Protein AF-A0A1Y6B4T1-F1 (afdb_monomer_lite)

Sequence (91 aa):
MIGVTYQQAHKYERGINRVSAGRLYELAQALGVEVGYFFEGFDARQPCEQMPERQRMSLDVARNFSRIRDERSREALAQLCRVMADGAREI

pLDDT: mean 78.4, std 11.98, range [46.31, 93.69]

Foldseek 3Di:
DLPDDPVRVVCVVVVVDDDDLVSLCSVCVVVVHDSCVVCVPPDPPPDPPPVPVVNVVVVVVVVVLVVDPDPVVSVVVVVVVVVVVVVVVVD

Organism: NCBI:txid560819

Structure (mmCIF, N/CA/C/O backbone):
data_AF-A0A1Y6B4T1-F1
#
_entry.id   AF-A0A1Y6B4T1-F1
#
loop_
_atom_site.group_PDB
_atom_site.id
_atom_site.type_symbol
_atom_site.label_atom_id
_atom_site.label_alt_id
_atom_site.label_comp_id
_atom_site.label_asym_id
_atom_site.label_entity_id
_atom_site.label_seq_id
_atom_site.pdbx_PDB_ins_code
_atom_site.Cartn_x
_atom_site.Cartn_y
_atom_site.Cartn_z
_atom_site.occupancy
_atom_site.B_iso_or_equiv
_atom_site.auth_seq_id
_atom_site.auth_comp_id
_atom_site.auth_asym_id
_atom_site.auth_atom_id
_atom_site.pdbx_PDB_model_num
ATOM 1 N N . MET A 1 1 ? -13.903 14.794 16.933 1.00 52.84 1 MET A N 1
ATOM 2 C CA . MET A 1 1 ? -12.654 14.771 16.136 1.00 52.84 1 MET A CA 1
ATOM 3 C C . MET A 1 1 ? -11.977 13.442 16.418 1.00 52.84 1 MET A C 1
ATOM 5 O O . MET A 1 1 ? -11.611 13.216 17.558 1.00 52.84 1 MET A O 1
ATOM 9 N N . ILE A 1 2 ? -11.855 12.548 15.435 1.00 60.47 2 ILE A N 1
ATOM 10 C CA . ILE A 1 2 ? -11.423 11.140 15.618 1.00 60.47 2 ILE A CA 1
ATOM 11 C C . ILE A 1 2 ? -9.917 11.036 15.988 1.00 60.47 2 ILE A C 1
ATOM 13 O O . ILE A 1 2 ? -9.299 9.983 15.952 1.00 60.47 2 ILE A O 1
ATOM 17 N N . GLY A 1 3 ? -9.270 12.151 16.349 1.00 66.88 3 GLY A N 1
ATOM 18 C CA . GLY A 1 3 ? -7.858 12.177 16.732 1.00 66.88 3 GLY A CA 1
ATOM 19 C C . GLY A 1 3 ? -6.906 11.720 15.621 1.00 66.88 3 GLY A C 1
ATOM 20 O O . GLY A 1 3 ? -5.793 11.301 15.928 1.00 66.88 3 GLY A O 1
ATOM 21 N N . VAL A 1 4 ? -7.338 11.774 14.355 1.00 72.12 4 VAL A N 1
ATOM 22 C CA . VAL A 1 4 ? -6.536 11.429 13.176 1.00 72.12 4 VAL A CA 1
ATOM 23 C C . VAL A 1 4 ? -6.504 12.620 12.224 1.00 72.12 4 VAL A C 1
ATOM 25 O O . VAL A 1 4 ? -7.530 13.252 11.973 1.00 72.12 4 VAL A O 1
ATOM 28 N N . THR A 1 5 ? -5.324 12.948 11.700 1.00 79.25 5 THR A N 1
ATOM 29 C CA . THR A 1 5 ? -5.178 14.017 10.701 1.00 79.25 5 THR A CA 1
ATOM 30 C C . THR A 1 5 ? -5.824 13.620 9.373 1.00 79.25 5 THR A C 1
ATOM 32 O O . THR A 1 5 ? -5.893 12.438 9.036 1.00 79.25 5 THR A O 1
ATOM 35 N N . TYR A 1 6 ? -6.238 14.606 8.571 1.00 75.25 6 TYR A N 1
ATOM 36 C CA . TYR A 1 6 ? -6.814 14.371 7.238 1.00 75.25 6 TYR A CA 1
ATOM 37 C C . TYR A 1 6 ? -5.901 13.508 6.350 1.00 75.25 6 TYR A C 1
ATOM 39 O O . TYR A 1 6 ? -6.342 12.587 5.669 1.00 75.25 6 TYR A O 1
ATOM 47 N N . GLN A 1 7 ? -4.589 13.738 6.431 1.00 76.00 7 GLN A N 1
ATOM 48 C CA . GLN A 1 7 ? -3.603 12.937 5.709 1.00 76.00 7 GLN A CA 1
ATOM 49 C C . GLN A 1 7 ? -3.538 11.485 6.198 1.00 76.00 7 GLN A C 1
ATOM 51 O O . GLN A 1 7 ? -3.279 10.585 5.403 1.00 76.00 7 GLN A O 1
ATOM 56 N N . GLN A 1 8 ? -3.747 11.235 7.491 1.00 72.81 8 GLN A N 1
ATOM 57 C CA . GLN A 1 8 ? -3.784 9.878 8.034 1.00 72.81 8 GLN A CA 1
ATOM 58 C C . GLN A 1 8 ? -5.079 9.157 7.659 1.00 72.81 8 GLN A C 1
ATOM 60 O O . GLN A 1 8 ? -5.007 7.990 7.293 1.00 72.81 8 GLN A O 1
ATOM 65 N N . ALA A 1 9 ? -6.218 9.853 7.662 1.00 77.75 9 ALA A N 1
ATOM 66 C CA . ALA A 1 9 ? -7.471 9.312 7.140 1.00 77.75 9 ALA A CA 1
ATOM 67 C C . ALA A 1 9 ? -7.307 8.884 5.673 1.00 77.75 9 ALA A C 1
ATOM 69 O O . ALA A 1 9 ? -7.551 7.727 5.345 1.00 77.75 9 ALA A O 1
ATOM 70 N N . HIS A 1 10 ? -6.724 9.744 4.831 1.00 76.94 10 HIS A N 1
ATOM 71 C CA . HIS A 1 10 ? -6.443 9.412 3.431 1.00 76.94 10 HIS A CA 1
ATOM 72 C C . HIS A 1 10 ? -5.492 8.208 3.266 1.00 76.94 10 HIS A C 1
ATOM 74 O O . HIS A 1 10 ? -5.626 7.414 2.336 1.00 76.94 10 HIS A O 1
ATOM 80 N N . LYS A 1 11 ? -4.516 8.036 4.170 1.00 76.38 11 LYS A N 1
ATOM 81 C CA . LYS A 1 11 ? -3.624 6.861 4.169 1.00 76.38 11 LYS A CA 1
ATOM 82 C C . LYS A 1 11 ? -4.339 5.576 4.594 1.00 76.38 11 LYS A C 1
ATOM 84 O O . LYS A 1 11 ? -3.973 4.518 4.085 1.00 76.38 11 LYS A O 1
ATOM 89 N N . TYR A 1 12 ? -5.317 5.654 5.496 1.00 76.94 12 TYR A N 1
ATOM 90 C CA . TYR A 1 12 ? -6.144 4.510 5.889 1.00 76.94 12 TYR A CA 1
ATOM 91 C C . TYR A 1 12 ? -7.124 4.122 4.786 1.00 76.94 12 TYR A C 1
ATOM 93 O O . TYR A 1 12 ? -7.183 2.952 4.425 1.00 76.94 12 TYR A O 1
ATOM 101 N N . GLU A 1 13 ? -7.796 5.101 4.177 1.00 77.94 13 GLU A N 1
ATOM 102 C CA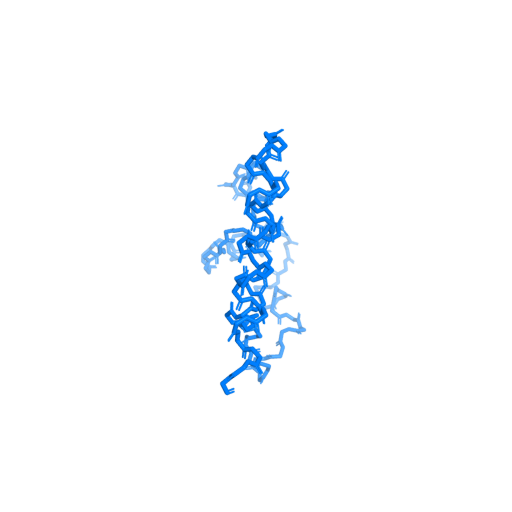 . GLU A 1 13 ? -8.705 4.882 3.044 1.00 77.94 13 GLU A CA 1
ATOM 103 C C . GLU A 1 13 ? -8.007 4.199 1.867 1.00 77.94 13 GLU A C 1
ATOM 105 O O . GLU A 1 13 ? -8.575 3.343 1.199 1.00 77.94 13 GLU A O 1
ATOM 110 N N . ARG A 1 14 ? -6.740 4.548 1.626 1.00 73.69 14 ARG A N 1
ATOM 111 C CA . ARG A 1 14 ? -5.938 3.957 0.549 1.00 73.69 14 ARG A CA 1
ATOM 112 C C . ARG A 1 14 ? -5.217 2.667 0.941 1.00 73.69 14 ARG A C 1
ATOM 114 O O . ARG A 1 14 ? -4.430 2.168 0.140 1.00 73.69 14 ARG A O 1
ATOM 121 N N . GLY A 1 15 ? -5.412 2.169 2.165 1.00 69.69 15 GLY A N 1
ATOM 122 C CA . GLY A 1 15 ? -4.747 0.964 2.673 1.00 69.69 15 GLY A CA 1
ATOM 123 C C . GLY A 1 15 ? -3.219 1.074 2.761 1.00 69.69 15 GLY A C 1
ATOM 124 O O . GLY A 1 15 ? -2.530 0.062 2.847 1.00 69.69 15 GLY A O 1
ATOM 125 N N . ILE A 1 16 ? -2.671 2.295 2.726 1.00 70.25 16 ILE A N 1
ATOM 126 C CA . ILE A 1 16 ? -1.222 2.550 2.774 1.00 70.25 16 ILE A CA 1
ATOM 127 C C . ILE A 1 16 ? -0.692 2.274 4.186 1.00 70.25 16 ILE A C 1
ATOM 129 O O . ILE A 1 16 ? 0.407 1.748 4.347 1.00 70.25 16 ILE A O 1
ATOM 133 N N . ASN A 1 17 ? -1.488 2.605 5.207 1.00 74.44 17 ASN A N 1
ATOM 134 C CA . ASN A 1 17 ? -1.164 2.352 6.606 1.00 74.44 17 ASN A CA 1
ATOM 135 C C . ASN A 1 17 ? -2.147 1.351 7.216 1.00 74.44 17 ASN A C 1
ATOM 137 O O . ASN A 1 17 ? -3.357 1.473 7.035 1.00 74.44 17 ASN A O 1
ATOM 141 N N . ARG A 1 18 ? -1.625 0.418 8.019 1.00 76.62 18 ARG A N 1
ATOM 142 C CA . ARG A 1 18 ? -2.448 -0.464 8.856 1.00 76.62 18 ARG A CA 1
ATOM 143 C C . ARG A 1 18 ? -3.099 0.355 9.972 1.00 76.62 18 ARG A C 1
ATOM 145 O O . ARG A 1 18 ? -2.446 1.212 10.568 1.00 76.62 18 ARG A O 1
ATOM 152 N N . VAL A 1 19 ? -4.360 0.065 10.271 1.00 80.31 19 VAL A N 1
ATOM 153 C CA . VAL A 1 19 ? -5.085 0.654 11.404 1.00 80.31 19 VAL A CA 1
ATOM 154 C C . VAL A 1 19 ? -4.898 -0.256 12.618 1.00 80.31 19 VAL A C 1
ATOM 156 O O . VAL A 1 19 ? -5.067 -1.469 12.513 1.00 80.31 19 VAL A O 1
ATOM 159 N N . SER A 1 20 ? -4.511 0.300 13.768 1.00 84.12 20 SER A N 1
ATOM 160 C CA . SER A 1 20 ? -4.419 -0.480 15.008 1.00 84.12 20 SER A CA 1
ATOM 161 C C . SER A 1 20 ? -5.813 -0.808 15.552 1.00 84.12 20 SER A C 1
ATOM 163 O O . SER A 1 20 ? -6.750 -0.033 15.367 1.00 84.12 20 SER A O 1
ATOM 165 N N . ALA A 1 21 ? -5.950 -1.919 16.283 1.00 83.19 21 ALA A N 1
ATOM 166 C CA . ALA A 1 21 ? -7.231 -2.326 16.872 1.00 83.19 21 ALA A CA 1
ATOM 167 C C . ALA A 1 21 ? -7.854 -1.228 17.760 1.00 83.19 21 ALA A C 1
ATOM 169 O O . ALA A 1 21 ? -9.051 -0.972 17.678 1.00 83.19 21 ALA A O 1
ATOM 170 N N . GLY A 1 22 ? -7.032 -0.509 18.536 1.00 86.56 22 GLY A N 1
ATOM 171 C CA . GLY A 1 22 ? -7.498 0.623 19.346 1.00 86.56 22 GLY A CA 1
ATOM 172 C C . GLY A 1 22 ? -8.075 1.771 18.510 1.00 86.56 22 GLY A C 1
ATOM 173 O O . GLY A 1 22 ? -9.086 2.356 18.883 1.00 86.56 22 GLY A O 1
ATOM 174 N N . ARG A 1 23 ? -7.496 2.055 17.335 1.00 85.38 23 ARG A N 1
ATOM 175 C CA . ARG A 1 23 ? -8.016 3.088 16.425 1.00 85.38 23 ARG A CA 1
ATOM 176 C C . ARG A 1 23 ? -9.292 2.660 15.723 1.00 85.38 23 ARG A C 1
ATOM 178 O O . ARG A 1 23 ? -10.172 3.488 15.521 1.00 85.38 23 ARG A O 1
ATOM 185 N N . LEU A 1 24 ? -9.403 1.379 15.386 1.00 87.19 24 LEU A N 1
ATOM 186 C CA . LEU A 1 24 ? -10.632 0.818 14.839 1.00 87.19 24 LEU A CA 1
ATOM 187 C C . LEU A 1 24 ? -11.792 0.944 15.842 1.00 87.19 24 LEU A C 1
ATOM 189 O O . LEU A 1 24 ? -12.902 1.290 15.456 1.00 87.19 24 LEU A O 1
ATOM 193 N N . TYR A 1 25 ? -11.518 0.740 17.135 1.00 87.25 25 TYR A N 1
ATOM 194 C CA . TYR A 1 25 ? -12.499 0.926 18.205 1.00 87.25 25 TYR A CA 1
ATOM 195 C C . TYR A 1 25 ? -12.936 2.393 18.360 1.00 87.25 25 TYR A C 1
ATOM 197 O O . TYR A 1 25 ? -14.129 2.676 18.433 1.00 87.25 25 TYR A O 1
ATOM 205 N N . GLU A 1 26 ? -11.992 3.341 18.346 1.00 89.19 26 GLU A N 1
ATOM 206 C CA . GLU A 1 26 ? -12.313 4.779 18.350 1.00 89.19 26 GLU A CA 1
ATOM 207 C C . GLU A 1 26 ? -13.166 5.185 17.135 1.00 89.19 26 GLU A C 1
ATOM 209 O O . GLU A 1 26 ? -14.097 5.980 17.264 1.00 89.19 26 GLU A O 1
ATOM 214 N N . LEU A 1 27 ? -12.869 4.624 15.958 1.00 87.31 27 LEU A N 1
ATOM 215 C CA . LEU A 1 27 ? -13.641 4.831 14.732 1.00 87.31 27 LEU A CA 1
ATOM 216 C C . LEU A 1 27 ? -15.059 4.262 14.846 1.00 87.31 27 LEU A C 1
ATOM 218 O O . LEU A 1 27 ? -16.004 4.941 14.456 1.00 87.31 27 LEU A O 1
ATOM 222 N N . ALA A 1 28 ? -15.209 3.059 15.405 1.00 89.88 28 ALA A N 1
ATOM 223 C CA . ALA A 1 28 ? -16.506 2.421 15.639 1.00 89.88 28 ALA A CA 1
ATOM 224 C C . ALA A 1 28 ? -17.406 3.310 16.509 1.00 89.88 28 ALA A C 1
ATOM 226 O O . ALA A 1 28 ? -18.529 3.633 16.128 1.00 89.88 28 ALA A O 1
ATOM 227 N N . GLN A 1 29 ? -16.854 3.800 17.624 1.00 90.62 29 GLN A N 1
ATOM 228 C CA . GLN A 1 29 ? -17.536 4.718 18.538 1.00 90.62 29 GLN A CA 1
ATOM 229 C C . GLN A 1 29 ? -17.921 6.036 17.855 1.00 90.62 29 GLN A C 1
ATOM 231 O O . GLN A 1 29 ? -19.033 6.527 18.030 1.00 90.62 29 GLN A O 1
ATOM 236 N N . ALA A 1 30 ? -17.026 6.605 17.043 1.00 87.81 30 ALA A N 1
ATOM 237 C CA . ALA A 1 30 ? -17.299 7.842 16.316 1.00 87.81 30 ALA A CA 1
ATOM 238 C C . ALA A 1 30 ? -18.376 7.688 15.227 1.00 87.81 30 ALA A C 1
ATOM 240 O O . ALA A 1 30 ? -19.077 8.654 14.931 1.00 87.81 30 ALA A O 1
ATOM 241 N N . LEU A 1 31 ? -18.487 6.500 14.629 1.00 87.00 31 LEU A N 1
ATOM 242 C CA . LEU A 1 31 ? -19.460 6.178 13.583 1.00 87.00 31 LEU A CA 1
ATOM 243 C C . LEU A 1 31 ? -20.764 5.578 14.133 1.00 87.00 31 LEU A C 1
ATOM 245 O O . LEU A 1 31 ? -21.713 5.414 13.372 1.00 87.00 31 LEU A O 1
ATOM 249 N N . GLY A 1 32 ? -20.831 5.276 15.434 1.00 90.38 32 GLY A N 1
ATOM 250 C CA . GLY A 1 32 ? -22.008 4.682 16.073 1.00 90.38 32 GLY A CA 1
ATOM 251 C C . GLY A 1 32 ? -22.274 3.233 15.654 1.00 90.38 32 GLY A C 1
ATOM 252 O O . GLY A 1 32 ? -23.425 2.806 15.654 1.00 90.38 32 GLY A O 1
ATOM 253 N N . VAL A 1 33 ? -21.229 2.490 15.277 1.00 92.12 33 VAL A N 1
ATOM 254 C CA . VAL A 1 33 ? -21.313 1.086 14.841 1.00 92.12 33 VAL A CA 1
ATOM 255 C C . VAL A 1 33 ? -20.526 0.177 15.781 1.00 92.12 33 VAL A C 1
ATOM 257 O O . VAL A 1 33 ? -19.617 0.626 16.482 1.00 92.12 33 VAL A O 1
ATOM 260 N N . GLU A 1 34 ? -20.839 -1.118 15.793 1.00 90.94 34 GLU A N 1
ATOM 261 C CA . GLU A 1 34 ? -20.001 -2.095 16.489 1.00 90.94 34 GLU A CA 1
ATOM 262 C C . GLU A 1 34 ? -18.661 -2.279 15.769 1.00 90.94 34 GLU A C 1
ATOM 264 O O . GLU A 1 34 ? -18.575 -2.201 14.546 1.00 90.94 34 GLU A O 1
ATOM 269 N N . VAL A 1 35 ? -17.596 -2.587 16.517 1.00 87.69 35 VAL A N 1
ATOM 270 C CA . VAL A 1 35 ? -16.260 -2.819 15.936 1.00 87.69 35 VAL A CA 1
ATOM 271 C C . VAL A 1 35 ? -16.257 -3.961 14.907 1.00 87.69 35 VAL A C 1
ATOM 273 O O . VAL A 1 35 ? -15.450 -3.947 13.980 1.00 87.69 35 VAL A O 1
ATOM 276 N N . GLY A 1 36 ? -17.189 -4.914 15.043 1.00 87.38 36 GLY A N 1
ATOM 277 C CA . GLY A 1 36 ? -17.409 -6.015 14.104 1.00 87.38 36 GLY A CA 1
ATOM 278 C C . GLY A 1 36 ? -17.822 -5.561 12.702 1.00 87.38 36 GLY A C 1
ATOM 279 O O . GLY A 1 36 ? -17.463 -6.232 11.739 1.00 87.38 36 GLY A O 1
ATOM 280 N N . TYR A 1 37 ? -18.458 -4.390 12.571 1.00 87.88 37 TYR A N 1
ATOM 281 C CA . TYR A 1 37 ? -18.905 -3.824 11.294 1.00 87.88 37 TYR A CA 1
ATOM 282 C C . TYR A 1 37 ? -17.764 -3.689 10.272 1.00 87.88 37 TYR A C 1
ATOM 284 O O . TYR A 1 37 ? -17.935 -3.975 9.093 1.00 87.88 37 TYR A O 1
ATOM 292 N N . PHE A 1 38 ? -16.557 -3.320 10.716 1.00 84.75 38 PHE A N 1
ATOM 293 C CA . PHE A 1 38 ? -15.389 -3.188 9.830 1.00 84.75 38 PHE A CA 1
ATOM 294 C C . PHE A 1 38 ? -14.864 -4.518 9.281 1.00 84.75 38 PHE A C 1
ATOM 296 O O . PHE A 1 38 ? -14.042 -4.517 8.364 1.00 84.75 38 PHE A O 1
ATOM 303 N N . PHE A 1 39 ? -15.292 -5.634 9.866 1.00 82.88 39 PHE A N 1
ATOM 304 C CA . PHE A 1 39 ? -14.886 -6.980 9.482 1.00 82.88 39 PHE A CA 1
ATOM 305 C C . PHE A 1 39 ? -16.009 -7.740 8.765 1.00 82.88 39 PHE A C 1
ATOM 307 O O . PHE A 1 39 ? -15.793 -8.869 8.328 1.00 82.88 39 PHE A O 1
ATOM 314 N N . GLU A 1 40 ? -17.196 -7.147 8.613 1.00 81.38 40 GLU A N 1
ATOM 315 C CA . GLU A 1 40 ? -18.276 -7.755 7.839 1.00 81.38 40 GLU A CA 1
ATOM 316 C C . GLU A 1 40 ? -17.852 -7.923 6.375 1.00 81.38 40 GLU A C 1
ATOM 318 O O . GLU A 1 40 ? -17.305 -7.018 5.748 1.00 81.38 40 GLU A O 1
ATOM 323 N N . GLY A 1 41 ? -18.061 -9.123 5.830 1.00 72.06 41 GLY A N 1
ATOM 324 C CA . GLY A 1 41 ? -17.619 -9.475 4.478 1.00 72.06 41 GLY A CA 1
ATOM 325 C C . GLY A 1 41 ? -16.147 -9.889 4.367 1.00 72.06 41 GLY A C 1
ATOM 326 O O 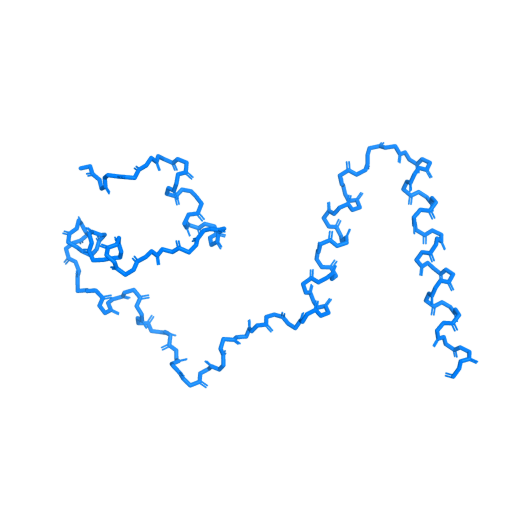. GLY A 1 41 ? -15.754 -10.386 3.312 1.00 72.06 41 GLY A O 1
ATOM 327 N N . PHE A 1 42 ? -15.346 -9.778 5.435 1.00 70.38 42 PHE A N 1
ATOM 328 C CA . PHE A 1 42 ? -14.058 -10.466 5.496 1.00 70.38 42 PHE A CA 1
ATOM 329 C C . PHE A 1 42 ? -14.293 -11.935 5.835 1.00 70.38 42 PHE A C 1
ATOM 331 O O . PHE A 1 42 ? -14.614 -12.295 6.968 1.00 70.38 42 PHE A O 1
ATOM 338 N N . ASP A 1 43 ? -14.112 -12.808 4.849 1.00 67.25 43 ASP A N 1
ATOM 339 C CA . ASP A 1 43 ? -14.066 -14.236 5.118 1.00 67.25 43 ASP A CA 1
ATOM 340 C C . ASP A 1 43 ? -12.728 -14.551 5.797 1.00 67.25 43 ASP A C 1
ATOM 342 O O . ASP A 1 43 ? -11.674 -14.519 5.166 1.00 67.25 43 ASP A O 1
ATOM 346 N N . ALA A 1 44 ? -12.748 -14.858 7.097 1.00 60.34 44 ALA A N 1
ATOM 347 C CA . ALA A 1 44 ? -11.546 -15.249 7.841 1.00 60.34 44 ALA A CA 1
ATOM 348 C C . ALA A 1 44 ? -10.886 -16.528 7.280 1.00 60.34 44 ALA A C 1
ATOM 350 O O . ALA A 1 44 ? -9.774 -16.878 7.678 1.00 60.34 44 ALA A O 1
ATOM 351 N N . ARG A 1 45 ? -11.581 -17.240 6.378 1.00 56.91 45 ARG A N 1
ATOM 352 C CA . ARG A 1 45 ? -11.083 -18.411 5.650 1.00 56.91 45 ARG A CA 1
ATOM 353 C C . ARG A 1 45 ? -10.519 -18.072 4.280 1.00 56.91 45 ARG A C 1
ATOM 355 O O . ARG A 1 45 ? -9.839 -18.925 3.712 1.00 56.91 45 ARG A O 1
ATOM 362 N N . GLN A 1 46 ? -10.764 -16.871 3.752 1.00 52.41 46 GLN A N 1
ATOM 363 C CA . GLN A 1 46 ? -9.936 -16.395 2.658 1.00 52.41 46 GLN A CA 1
ATOM 364 C C . GLN A 1 46 ? -8.543 -16.204 3.248 1.00 52.41 46 GLN A C 1
ATOM 366 O O . GLN A 1 46 ? -8.380 -15.441 4.209 1.00 52.41 46 GLN A O 1
ATOM 371 N N . PRO A 1 47 ? -7.520 -16.895 2.709 1.00 53.41 47 PRO A N 1
ATOM 372 C CA . PRO A 1 47 ? -6.166 -16.442 2.939 1.00 53.41 47 PRO A CA 1
ATOM 373 C C . PRO A 1 47 ? -6.192 -14.946 2.650 1.00 53.41 47 PRO A C 1
ATOM 375 O O . PRO A 1 47 ? -6.810 -14.537 1.665 1.00 53.41 47 PRO A O 1
ATOM 378 N N . CYS A 1 48 ? -5.555 -14.124 3.489 1.00 52.25 48 CYS A N 1
ATOM 379 C CA . CYS A 1 48 ? -5.136 -12.818 3.004 1.00 52.25 48 CYS A CA 1
ATOM 380 C C . CYS A 1 48 ? -4.491 -13.134 1.659 1.00 52.25 48 CYS A C 1
ATOM 382 O O . CYS A 1 48 ? -3.501 -13.873 1.655 1.00 52.25 48 CYS A O 1
ATOM 384 N N . GLU A 1 49 ? -5.111 -12.731 0.543 1.00 53.56 49 GLU A N 1
ATOM 385 C CA . GLU A 1 49 ? -4.478 -12.825 -0.757 1.00 53.56 49 GLU A CA 1
ATOM 386 C C . GLU A 1 49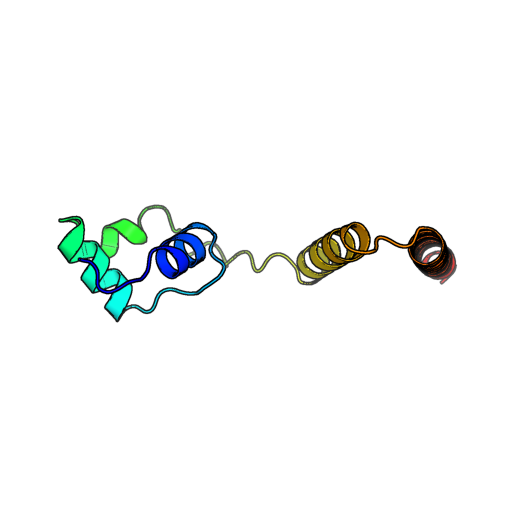 ? -3.309 -11.866 -0.616 1.00 53.56 49 GLU A C 1
ATOM 388 O O . GLU A 1 49 ? -3.384 -10.665 -0.880 1.00 53.56 49 GLU A O 1
ATOM 393 N N . GLN A 1 50 ? -2.228 -12.387 -0.039 1.00 52.81 50 GLN A N 1
ATOM 394 C CA . GLN A 1 50 ? -0.926 -11.803 -0.093 1.00 52.81 50 GLN A CA 1
ATOM 395 C C . GLN A 1 50 ? -0.689 -11.811 -1.576 1.00 52.81 50 GLN A C 1
ATOM 397 O O . GLN A 1 50 ? -0.370 -12.853 -2.144 1.00 52.81 50 GLN A O 1
ATOM 402 N N . MET A 1 51 ? -1.016 -10.670 -2.185 1.00 57.81 51 MET A N 1
ATOM 403 C CA . MET A 1 51 ? -0.862 -10.439 -3.600 1.00 57.81 51 MET A CA 1
ATOM 404 C C . MET A 1 51 ? 0.487 -11.065 -3.946 1.00 57.81 51 MET A C 1
ATOM 406 O O . MET A 1 51 ? 1.468 -10.659 -3.305 1.00 57.81 51 MET A O 1
ATOM 410 N N . PRO A 1 52 ? 0.517 -12.129 -4.776 1.00 70.81 52 PRO A N 1
ATOM 411 C CA . PRO A 1 52 ? 1.684 -12.982 -4.908 1.00 70.81 52 PRO A CA 1
ATOM 412 C C . PRO A 1 52 ? 2.924 -12.110 -5.032 1.00 70.81 52 PRO A C 1
ATOM 414 O O . PRO A 1 52 ? 2.870 -11.105 -5.740 1.00 70.81 52 PRO A O 1
ATOM 417 N N . GLU A 1 53 ? 4.020 -12.436 -4.348 1.00 71.19 53 GLU A N 1
ATOM 418 C CA . GLU A 1 53 ? 5.229 -11.588 -4.321 1.00 71.19 53 GLU A CA 1
ATOM 419 C C . GLU A 1 53 ? 5.636 -11.120 -5.732 1.00 71.19 53 GLU A C 1
ATOM 421 O O . GLU A 1 53 ? 5.970 -9.957 -5.956 1.00 71.19 53 GLU A O 1
ATOM 426 N N . ARG A 1 54 ? 5.445 -11.988 -6.734 1.00 71.62 54 ARG A N 1
ATOM 427 C CA . ARG A 1 54 ? 5.602 -11.676 -8.160 1.00 71.62 54 ARG A CA 1
ATOM 428 C C . ARG A 1 54 ? 4.706 -10.534 -8.656 1.00 71.62 54 ARG A C 1
ATOM 430 O O . ARG A 1 54 ? 5.166 -9.679 -9.407 1.00 71.62 54 ARG A O 1
ATOM 437 N N . GLN A 1 55 ? 3.434 -10.515 -8.276 1.00 75.38 55 GLN A N 1
ATOM 438 C CA . GLN A 1 55 ? 2.475 -9.471 -8.634 1.00 75.38 55 GLN A CA 1
ATOM 439 C C . GLN A 1 55 ? 2.812 -8.148 -7.931 1.00 75.38 55 GLN A C 1
ATOM 441 O O . GLN A 1 55 ? 2.740 -7.099 -8.570 1.00 75.38 55 GLN A O 1
ATOM 446 N N . ARG A 1 56 ? 3.255 -8.182 -6.662 1.00 75.69 56 ARG A N 1
ATOM 447 C CA . ARG A 1 56 ? 3.744 -6.979 -5.950 1.00 75.69 56 ARG A CA 1
ATOM 448 C C . ARG A 1 56 ? 4.955 -6.387 -6.645 1.00 75.69 56 ARG A C 1
ATOM 450 O O . ARG A 1 56 ? 4.936 -5.216 -7.013 1.00 75.69 56 ARG A O 1
ATOM 457 N N . MET A 1 57 ? 5.943 -7.231 -6.920 1.00 75.88 57 MET A N 1
ATOM 458 C CA . MET A 1 57 ? 7.161 -6.833 -7.613 1.00 75.88 57 MET A CA 1
ATOM 459 C C . MET A 1 57 ? 6.858 -6.271 -9.010 1.00 75.88 57 MET A C 1
ATOM 461 O O . MET A 1 57 ? 7.437 -5.265 -9.409 1.00 75.88 57 MET A O 1
ATOM 465 N N . SER A 1 58 ? 5.893 -6.855 -9.729 1.00 83.69 58 SER A N 1
ATOM 466 C CA . SER A 1 58 ? 5.466 -6.367 -11.050 1.00 83.69 58 SER A CA 1
ATOM 467 C C . SER A 1 58 ? 4.845 -4.965 -10.984 1.00 83.69 58 SER A C 1
ATOM 469 O O . SER A 1 58 ? 5.156 -4.113 -11.818 1.00 83.69 58 SER A O 1
ATOM 471 N N . LEU A 1 59 ? 4.000 -4.695 -9.981 1.00 81.38 59 LEU A N 1
ATOM 472 C CA . LEU A 1 59 ? 3.410 -3.367 -9.779 1.00 81.38 59 LEU A CA 1
ATOM 473 C C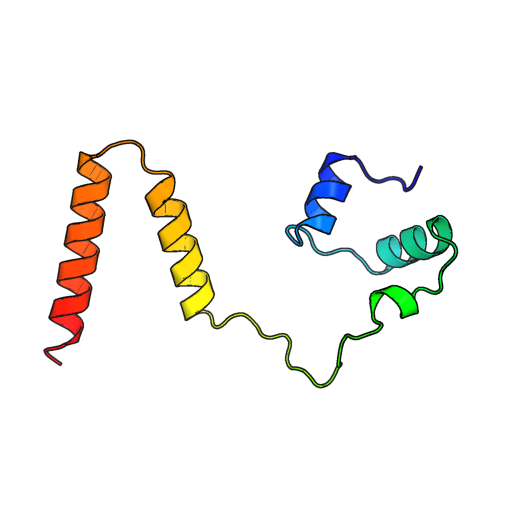 . LEU A 1 59 ? 4.451 -2.324 -9.358 1.00 81.38 59 LEU A C 1
ATOM 475 O O . LEU A 1 59 ? 4.390 -1.185 -9.824 1.00 81.38 59 LEU A O 1
ATOM 479 N N . ASP A 1 60 ? 5.407 -2.697 -8.509 1.00 84.88 60 ASP A N 1
ATOM 480 C CA . ASP A 1 60 ? 6.479 -1.793 -8.089 1.00 84.88 60 ASP A CA 1
ATOM 481 C C . ASP A 1 60 ? 7.400 -1.428 -9.256 1.00 84.88 60 ASP A C 1
ATOM 483 O O . ASP A 1 60 ? 7.731 -0.253 -9.429 1.00 84.88 60 ASP A O 1
ATOM 487 N N . VAL A 1 61 ? 7.746 -2.393 -10.115 1.00 86.56 61 VAL A N 1
ATOM 488 C CA . VAL A 1 61 ? 8.503 -2.129 -11.348 1.00 86.56 61 VAL A CA 1
ATOM 489 C C . VAL A 1 61 ? 7.734 -1.177 -12.263 1.00 86.56 61 VAL A C 1
ATOM 491 O O . VAL A 1 61 ? 8.293 -0.164 -12.681 1.00 86.56 61 VAL A O 1
ATOM 494 N N . ALA A 1 62 ? 6.447 -1.434 -12.520 1.00 85.12 62 ALA A N 1
ATOM 495 C CA . ALA A 1 62 ? 5.622 -0.572 -13.368 1.00 85.12 62 ALA A CA 1
ATOM 496 C C . ALA A 1 62 ? 5.534 0.868 -12.826 1.00 85.12 62 ALA A C 1
ATOM 498 O O . ALA A 1 62 ? 5.690 1.837 -13.573 1.00 85.12 62 ALA A O 1
ATOM 499 N N . ARG A 1 63 ? 5.348 1.019 -11.509 1.00 85.94 63 ARG A N 1
ATOM 500 C CA 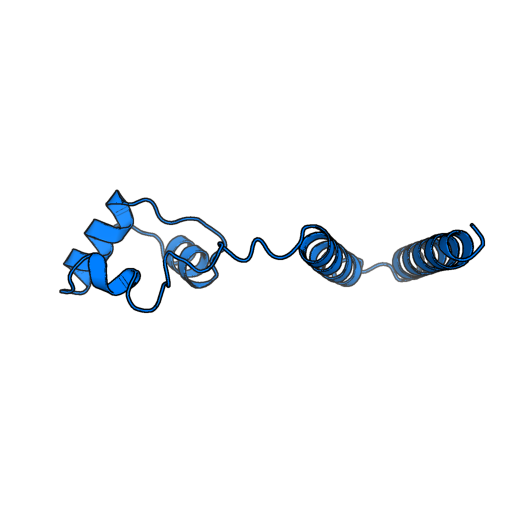. ARG A 1 63 ? 5.283 2.328 -10.845 1.00 85.94 63 ARG A CA 1
ATOM 501 C C . ARG A 1 63 ? 6.625 3.058 -10.858 1.00 85.94 63 ARG A C 1
ATOM 503 O O . ARG A 1 63 ? 6.660 4.276 -11.017 1.00 85.94 63 ARG A O 1
ATOM 510 N N . ASN A 1 64 ? 7.732 2.350 -10.657 1.00 86.94 64 ASN A N 1
ATOM 511 C CA . ASN A 1 64 ? 9.060 2.958 -10.689 1.00 86.94 64 ASN A CA 1
ATOM 512 C C . ASN A 1 64 ? 9.430 3.385 -12.112 1.00 86.94 64 ASN A C 1
ATOM 514 O O . ASN A 1 64 ? 9.915 4.499 -12.299 1.00 86.94 64 ASN A O 1
ATOM 518 N N . PHE A 1 65 ? 9.100 2.566 -13.112 1.00 86.69 65 PHE A N 1
ATOM 519 C CA . PHE A 1 65 ? 9.299 2.881 -14.524 1.00 86.69 65 PHE A CA 1
ATOM 520 C C . PHE A 1 65 ? 8.572 4.169 -14.937 1.00 86.69 65 PHE A C 1
ATOM 522 O O . PHE A 1 65 ? 9.168 5.043 -15.565 1.00 86.69 65 PHE A O 1
ATOM 529 N N . SER A 1 66 ? 7.319 4.355 -14.502 1.00 84.62 66 SER A N 1
ATOM 530 C CA . SER A 1 66 ? 6.549 5.568 -14.813 1.00 84.62 66 SER A CA 1
ATOM 531 C C . SER A 1 66 ? 7.091 6.841 -14.146 1.00 84.62 66 SER A C 1
ATOM 533 O O . SER A 1 66 ? 6.750 7.945 -14.563 1.00 84.62 66 SER A O 1
ATOM 535 N N . ARG A 1 67 ? 7.915 6.721 -13.094 1.00 89.12 67 ARG A N 1
ATOM 536 C CA . ARG A 1 67 ? 8.533 7.868 -12.397 1.00 89.12 67 ARG A CA 1
ATOM 537 C C . ARG A 1 67 ? 9.842 8.329 -13.036 1.00 89.12 67 ARG A C 1
ATOM 539 O O . ARG A 1 67 ? 10.285 9.443 -12.750 1.00 89.12 67 ARG A O 1
ATOM 546 N N . ILE A 1 68 ? 10.461 7.507 -13.881 1.00 89.25 68 ILE A N 1
ATOM 547 C CA . ILE A 1 68 ? 11.675 7.876 -14.611 1.00 89.25 68 ILE A CA 1
ATOM 548 C C . ILE A 1 68 ? 11.279 8.893 -15.681 1.00 89.25 68 ILE A C 1
ATOM 550 O O . ILE A 1 68 ? 10.526 8.569 -16.595 1.00 89.25 68 ILE A O 1
ATOM 554 N N . ARG A 1 69 ? 11.749 10.138 -15.544 1.00 85.19 69 ARG A N 1
ATOM 555 C CA . ARG A 1 69 ? 11.472 11.234 -16.494 1.00 85.19 69 ARG A CA 1
ATOM 556 C C . ARG A 1 69 ? 12.469 11.298 -17.651 1.00 85.19 69 ARG A C 1
ATOM 558 O O . ARG A 1 69 ? 12.153 11.890 -18.672 1.00 85.19 69 ARG A O 1
ATOM 565 N N . ASP A 1 70 ? 13.651 10.721 -17.466 1.00 92.69 70 ASP A N 1
ATOM 566 C CA . ASP A 1 70 ? 14.701 10.667 -18.479 1.00 92.69 70 ASP A CA 1
ATOM 567 C C . ASP A 1 70 ? 14.434 9.532 -19.474 1.00 92.69 70 ASP A C 1
ATOM 569 O O . ASP A 1 70 ? 14.348 8.365 -19.083 1.00 92.69 70 ASP A O 1
ATOM 573 N N . GLU A 1 71 ? 14.305 9.871 -20.755 1.00 86.19 71 GLU A N 1
ATOM 574 C CA . GLU A 1 71 ? 13.950 8.901 -21.796 1.00 86.19 71 GLU A CA 1
ATOM 575 C C . GLU A 1 71 ? 15.066 7.873 -22.012 1.00 86.19 71 GLU A C 1
ATOM 577 O O . GLU A 1 71 ? 14.804 6.682 -22.153 1.00 86.19 71 GLU A O 1
ATOM 582 N N . ARG A 1 72 ? 16.326 8.307 -21.908 1.00 87.75 72 ARG A N 1
ATOM 583 C CA . ARG A 1 72 ? 17.490 7.435 -22.091 1.00 87.75 72 ARG A CA 1
ATOM 584 C C . ARG A 1 72 ? 17.566 6.349 -21.015 1.00 87.75 72 ARG A C 1
ATOM 586 O O . ARG A 1 72 ? 17.829 5.186 -21.313 1.00 87.75 72 ARG A O 1
ATOM 593 N N . SER A 1 73 ? 17.300 6.715 -19.763 1.00 85.12 73 SER A N 1
ATOM 594 C CA . SER A 1 73 ? 17.227 5.778 -18.636 1.00 85.12 73 SER A CA 1
ATOM 595 C C . SER A 1 73 ? 16.047 4.810 -18.765 1.00 85.12 73 SER A C 1
ATOM 597 O O . SER A 1 73 ? 16.154 3.645 -18.378 1.00 85.12 73 SER A O 1
ATOM 599 N N . ARG A 1 74 ? 14.923 5.276 -19.323 1.00 86.88 74 ARG A N 1
ATOM 600 C CA . ARG A 1 74 ? 13.736 4.452 -19.563 1.00 86.88 74 ARG A CA 1
ATOM 601 C C . ARG A 1 74 ? 13.987 3.408 -20.654 1.00 86.88 74 ARG A C 1
ATOM 603 O O . ARG A 1 74 ? 13.678 2.235 -20.443 1.00 86.88 74 ARG A O 1
ATOM 610 N N . GLU A 1 75 ? 14.594 3.812 -21.768 1.00 88.12 75 GLU A N 1
ATOM 611 C CA . GLU A 1 75 ? 15.008 2.909 -22.847 1.00 88.12 75 GLU A CA 1
ATOM 612 C C . GLU A 1 75 ? 16.016 1.864 -22.364 1.00 88.12 75 GLU A C 1
ATOM 614 O O . GLU A 1 75 ? 15.822 0.672 -22.600 1.00 88.12 75 GLU A O 1
ATOM 619 N N . ALA A 1 76 ? 17.051 2.281 -21.626 1.00 87.88 76 ALA A N 1
ATOM 620 C CA . ALA A 1 76 ? 18.061 1.364 -21.098 1.00 87.88 76 ALA A CA 1
ATOM 621 C C . ALA A 1 76 ? 17.448 0.295 -20.174 1.00 87.88 76 ALA A C 1
ATOM 623 O O . ALA A 1 76 ? 17.780 -0.888 -20.275 1.00 87.88 76 ALA A O 1
ATOM 624 N N . LEU A 1 77 ? 16.515 0.693 -19.303 1.00 88.06 77 LEU A N 1
ATOM 625 C CA . LEU A 1 77 ? 15.818 -0.229 -18.406 1.00 88.06 77 LEU A CA 1
ATOM 626 C C . LEU A 1 77 ? 14.896 -1.189 -19.175 1.00 88.06 77 LEU A C 1
ATOM 628 O O . LEU A 1 77 ? 14.885 -2.386 -18.887 1.00 88.06 77 LEU A O 1
ATOM 632 N N . ALA A 1 78 ? 14.165 -0.697 -20.179 1.00 88.00 78 ALA A N 1
ATOM 633 C CA . ALA A 1 78 ? 13.328 -1.535 -21.037 1.00 88.00 78 ALA A CA 1
ATOM 634 C C . ALA A 1 78 ? 14.160 -2.565 -21.821 1.00 88.00 78 ALA A C 1
ATOM 636 O O . ALA A 1 78 ? 13.783 -3.737 -21.906 1.00 88.00 78 ALA A O 1
ATOM 637 N N . GLN A 1 79 ? 15.319 -2.153 -22.342 1.00 90.19 79 GLN A N 1
ATOM 638 C CA . GLN A 1 79 ? 16.244 -3.034 -23.049 1.00 90.19 79 GLN A CA 1
ATOM 639 C C . GLN A 1 79 ? 16.817 -4.113 -22.121 1.00 90.19 79 GLN A C 1
ATOM 641 O O . GLN A 1 79 ? 16.845 -5.283 -22.500 1.00 90.19 79 GLN A O 1
ATOM 646 N N . LEU A 1 80 ? 17.205 -3.758 -20.893 1.00 89.69 80 LEU A N 1
ATOM 647 C CA . LEU A 1 80 ? 17.676 -4.724 -19.898 1.00 89.69 80 LEU A CA 1
ATOM 648 C C . LEU A 1 80 ? 16.592 -5.752 -19.545 1.00 89.69 80 LEU A C 1
ATOM 650 O O . LEU A 1 80 ? 16.861 -6.952 -19.550 1.00 89.69 80 LEU A O 1
ATOM 654 N N . CYS A 1 81 ? 15.358 -5.304 -19.287 1.00 88.94 81 CYS A N 1
ATOM 655 C CA . CYS A 1 81 ? 14.235 -6.204 -19.019 1.00 88.94 81 CYS A CA 1
ATOM 656 C C . CYS A 1 81 ? 13.984 -7.170 -20.184 1.00 88.94 81 CYS A C 1
ATOM 658 O O . CYS A 1 81 ? 13.722 -8.347 -19.946 1.00 88.94 81 CYS A O 1
ATOM 660 N N . ARG A 1 82 ? 14.099 -6.691 -21.430 1.00 88.69 82 ARG A N 1
ATOM 661 C CA . ARG A 1 82 ? 13.962 -7.526 -22.627 1.00 88.69 82 ARG A CA 1
ATOM 662 C C . ARG A 1 82 ? 15.053 -8.593 -22.709 1.00 88.69 82 ARG A C 1
ATOM 664 O O . ARG A 1 82 ? 14.723 -9.762 -22.859 1.00 88.69 82 ARG A O 1
ATOM 671 N N . VAL A 1 83 ? 16.322 -8.213 -22.543 1.00 93.69 83 VAL A N 1
ATOM 672 C CA . VAL A 1 83 ? 17.457 -9.157 -22.574 1.00 93.69 83 VAL A CA 1
ATOM 673 C C . VAL A 1 83 ? 17.314 -10.234 -21.498 1.00 93.69 83 VAL A C 1
ATOM 675 O O . VAL A 1 83 ? 17.495 -11.413 -21.780 1.00 93.69 83 VAL A O 1
ATOM 678 N N . MET A 1 84 ? 16.934 -9.850 -20.277 1.00 89.44 84 MET A N 1
ATOM 679 C CA . MET A 1 84 ? 16.715 -10.798 -19.180 1.00 89.44 84 MET A CA 1
ATOM 680 C C . MET A 1 84 ? 15.531 -11.743 -19.443 1.00 89.44 84 MET A C 1
ATOM 682 O O . MET A 1 84 ? 15.579 -12.905 -19.052 1.00 89.44 84 MET A O 1
ATOM 686 N N . ALA A 1 85 ? 14.469 -11.261 -20.096 1.00 87.06 85 ALA A N 1
ATOM 687 C CA . ALA A 1 85 ? 13.304 -12.076 -20.442 1.00 87.06 85 ALA A CA 1
ATOM 688 C C . ALA A 1 85 ? 13.582 -13.055 -21.593 1.00 87.06 85 ALA A C 1
ATOM 690 O O . ALA A 1 85 ? 13.074 -14.176 -21.570 1.00 87.06 85 ALA A O 1
ATOM 691 N N . ASP A 1 86 ? 14.387 -12.645 -22.574 1.00 87.06 86 ASP A N 1
ATOM 692 C CA . ASP A 1 86 ? 14.787 -13.492 -23.698 1.00 87.06 86 ASP A CA 1
ATOM 693 C C . ASP A 1 86 ? 15.816 -14.548 -23.249 1.00 87.06 86 ASP A C 1
ATOM 695 O O . ASP A 1 86 ? 15.643 -15.725 -23.548 1.00 87.06 86 ASP A O 1
ATOM 699 N N . GLY A 1 87 ? 16.797 -14.181 -22.414 1.00 75.50 87 GLY A N 1
ATOM 700 C CA . GLY A 1 87 ? 17.766 -15.133 -21.850 1.00 75.50 87 GLY A CA 1
ATOM 701 C C . GLY A 1 87 ? 17.158 -16.157 -20.879 1.00 75.50 87 GLY A C 1
ATOM 702 O O . GLY A 1 87 ? 17.696 -17.245 -20.708 1.00 75.50 87 GLY A O 1
ATOM 703 N N . ALA A 1 88 ? 16.004 -15.854 -20.275 1.00 60.97 88 ALA A N 1
ATOM 704 C CA . ALA A 1 88 ? 15.258 -16.802 -19.444 1.00 60.97 88 ALA A CA 1
ATOM 705 C C . ALA A 1 88 ? 14.480 -17.860 -20.254 1.00 60.97 88 ALA A C 1
ATOM 707 O O . ALA A 1 88 ? 13.945 -18.793 -19.660 1.00 60.97 88 ALA A O 1
ATOM 708 N N . ARG A 1 89 ? 14.373 -17.716 -21.585 1.00 56.69 89 ARG A N 1
ATOM 709 C CA . ARG A 1 89 ? 13.700 -18.681 -22.476 1.00 56.69 89 ARG A CA 1
ATOM 710 C C . ARG A 1 89 ? 14.630 -19.748 -23.054 1.00 56.69 89 ARG A C 1
ATOM 712 O O . ARG A 1 89 ? 14.128 -20.699 -23.644 1.00 56.69 89 ARG A O 1
ATOM 719 N N . GLU A 1 90 ? 15.942 -19.590 -22.910 1.00 52.56 90 GLU A N 1
ATOM 720 C CA . GLU A 1 90 ? 16.954 -20.480 -23.501 1.00 52.56 90 GLU A CA 1
ATOM 721 C C . GLU A 1 90 ? 17.537 -21.509 -22.508 1.00 52.56 90 GLU A C 1
ATOM 723 O O . GLU A 1 90 ? 18.515 -22.181 -22.835 1.00 52.56 90 GLU A O 1
ATOM 728 N N . ILE A 1 91 ? 16.939 -21.660 -21.317 1.00 46.31 91 ILE A N 1
ATOM 729 C CA . ILE A 1 91 ? 17.313 -22.655 -20.290 1.00 46.31 91 ILE A CA 1
ATOM 730 C C . ILE A 1 91 ? 16.153 -23.618 -20.041 1.00 46.31 91 ILE A C 1
ATOM 732 O O . ILE A 1 91 ? 15.016 -23.125 -19.856 1.00 46.31 91 ILE A O 1
#

Secondary structure (DSSP, 8-state):
--S--HHHHHHHHTTSSPPPHHHHHHHHHHHTS-GGGGGTT--TTS------HHHHHHHHHHHHHHH---HHHHHHHHHHHHHHHHHTT--

Radius of gyration: 20.79 Å; chains: 1; bounding box: 40×37×43 Å

InterPro domains:
  IPR001387 Cro/C1-type, helix-turn-helix domain [PF01381] (1-38)
  IPR001387 Cro/C1-type, helix-turn-helix domain [PS50943] (1-38)
  IPR001387 C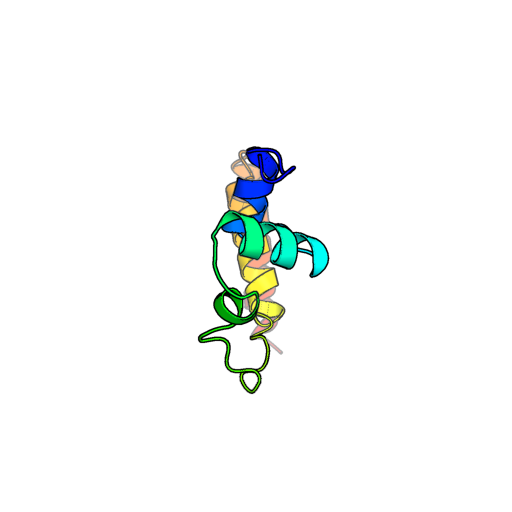ro/C1-type, helix-turn-helix domain [cd00093] (1-38)
  IPR010982 Lambda repressor-like, DNA-binding domain superfamily [G3DSA:1.10.260.40] (1-42)
  IPR010982 Lambda repressor-like, DNA-binding domain superfamily [SSF47413] (2-45)